Protein AF-A0A7V9ZVM7-F1 (afdb_monomer_lite)

Sequence (103 aa):
IVPPEAASAVARDLTRATREQAATLLFADLNAISPTTVARIAESARADGIDVVDGSISGPPPWSAGTTRVYLSGPARRGGREVATGVARRSASTGSGETSPGG

Radius of gyration: 18.42 Å; chains: 1; bounding box: 28×28×68 Å

Secondary structure (DSSP, 8-state):
---GGGHHHHHHHHHHHHHHTT--EEEEE-SS--HHHHHHHHHHHHTTTEEEEEEEEESS-SSSTTTSEEEEES---TT------------------------

Foldseek 3Di:
DDAQVCPLVVLVVVLVVLQVVVHAEEEEDAYPDDPVVQVVSQVVSVVSNYWYKYKYWDADPPPDPPGIDMDIHGDDDDPHDDHPPPPPDPPDDDDDDPPDDDD

pLDDT: mean 76.03, std 21.01, range [30.89, 94.06]

Structure (mmCIF, N/CA/C/O backbone):
data_AF-A0A7V9ZVM7-F1
#
_entry.id   AF-A0A7V9ZVM7-F1
#
loop_
_atom_site.group_PDB
_atom_site.id
_atom_site.type_symbol
_atom_site.label_atom_id
_atom_site.label_alt_id
_atom_site.label_comp_id
_atom_site.label_asym_id
_atom_site.label_entity_id
_atom_site.label_seq_id
_atom_site.pdbx_PDB_ins_code
_atom_site.Cartn_x
_atom_site.Cartn_y
_atom_site.Cartn_z
_atom_site.occupancy
_atom_site.B_iso_or_equiv
_atom_site.auth_seq_id
_atom_site.auth_comp_id
_atom_site.auth_asym_id
_atom_site.auth_atom_id
_atom_site.pdbx_PDB_model_num
ATOM 1 N N . ILE A 1 1 ? -2.728 -1.954 -6.171 1.00 83.69 1 ILE A N 1
ATOM 2 C CA . ILE A 1 1 ? -1.927 -1.094 -7.073 1.00 83.69 1 ILE A CA 1
ATOM 3 C C . ILE A 1 1 ? -2.878 -0.230 -7.875 1.00 83.69 1 ILE A C 1
ATOM 5 O O . ILE A 1 1 ? -3.841 -0.748 -8.431 1.00 83.69 1 ILE A O 1
ATOM 9 N N . VAL A 1 2 ? -2.624 1.069 -7.882 1.00 89.12 2 VAL A N 1
ATOM 10 C CA . VAL A 1 2 ? -3.386 2.126 -8.551 1.00 89.12 2 VAL A CA 1
ATOM 11 C C . VAL A 1 2 ? -2.405 3.042 -9.297 1.00 89.12 2 VAL A C 1
ATOM 13 O O . VAL A 1 2 ? -1.193 2.881 -9.129 1.00 89.12 2 VAL A O 1
ATOM 16 N N . PRO A 1 3 ? -2.868 3.986 -10.135 1.00 92.69 3 PRO A N 1
ATOM 17 C CA . PRO A 1 3 ? -1.987 5.043 -10.626 1.00 92.69 3 PRO A CA 1
ATOM 18 C C . PRO A 1 3 ? -1.295 5.769 -9.451 1.00 92.69 3 PRO A C 1
ATOM 20 O O . PRO A 1 3 ? -1.957 5.993 -8.432 1.00 92.69 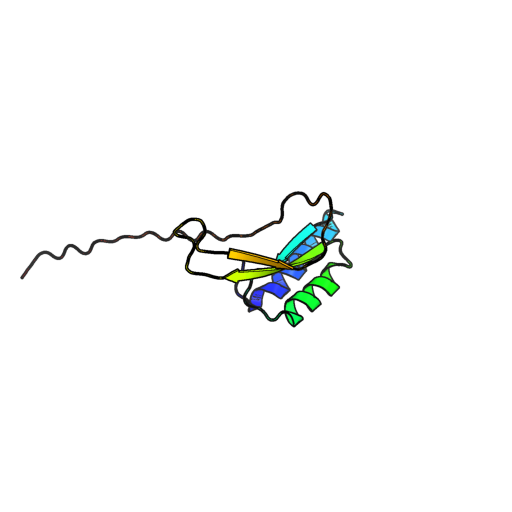3 PRO A O 1
ATOM 23 N N . PRO A 1 4 ? 0.006 6.112 -9.540 1.00 90.69 4 PRO A N 1
ATOM 24 C CA . PRO A 1 4 ? 0.770 6.699 -8.431 1.00 90.69 4 PRO A CA 1
ATOM 25 C C . PRO A 1 4 ? 0.090 7.898 -7.753 1.00 90.69 4 PRO A C 1
ATOM 27 O O . PRO A 1 4 ? 0.081 8.013 -6.528 1.00 90.69 4 PRO A O 1
ATOM 30 N N . GLU A 1 5 ? -0.547 8.761 -8.538 1.00 91.62 5 GLU A N 1
ATOM 31 C CA . GLU A 1 5 ? -1.278 9.943 -8.086 1.00 91.62 5 GLU A CA 1
ATOM 32 C C . GLU A 1 5 ? -2.507 9.620 -7.217 1.00 91.62 5 GLU A C 1
ATOM 34 O O . GLU A 1 5 ? -2.919 10.438 -6.391 1.00 91.62 5 GLU A O 1
ATOM 39 N N . ALA A 1 6 ? -3.071 8.418 -7.349 1.00 93.44 6 ALA A N 1
ATOM 40 C CA . ALA A 1 6 ? -4.248 7.984 -6.605 1.00 93.44 6 ALA A CA 1
ATOM 41 C C . ALA A 1 6 ? -3.912 7.352 -5.242 1.00 93.44 6 ALA A C 1
ATOM 43 O O . ALA A 1 6 ? -4.812 7.201 -4.413 1.00 93.44 6 ALA A O 1
ATOM 44 N N . ALA A 1 7 ? -2.645 7.010 -4.972 1.00 92.38 7 ALA A N 1
ATOM 45 C CA . ALA A 1 7 ? -2.231 6.285 -3.764 1.00 92.38 7 ALA A CA 1
ATOM 46 C C . ALA A 1 7 ? -2.718 6.965 -2.470 1.00 92.38 7 ALA A C 1
ATOM 48 O O . ALA A 1 7 ? -3.375 6.352 -1.627 1.00 92.38 7 ALA A O 1
ATOM 49 N N . SER A 1 8 ? -2.500 8.277 -2.362 1.00 92.25 8 SER A N 1
ATOM 50 C CA . SER A 1 8 ? -2.908 9.070 -1.199 1.00 92.25 8 SER A CA 1
ATOM 51 C C . SER A 1 8 ? -4.426 9.179 -1.028 1.00 92.25 8 SER A C 1
ATOM 53 O O . SER A 1 8 ? -4.893 9.416 0.085 1.00 92.25 8 SER A O 1
ATOM 55 N N . ALA A 1 9 ? -5.204 9.101 -2.111 1.00 93.88 9 ALA A N 1
ATOM 56 C CA . ALA A 1 9 ? -6.666 9.139 -2.037 1.00 93.88 9 ALA A CA 1
ATOM 57 C C . ALA A 1 9 ? -7.208 7.800 -1.524 1.00 93.88 9 ALA A C 1
ATOM 59 O O . ALA A 1 9 ? -7.980 7.774 -0.569 1.00 93.88 9 ALA A O 1
ATOM 60 N N . VAL A 1 10 ? -6.697 6.693 -2.067 1.00 93.75 10 VAL A N 1
ATOM 61 C CA . VAL A 1 10 ? -7.053 5.339 -1.625 1.00 93.75 10 VAL A CA 1
ATOM 62 C C . VAL A 1 10 ? -6.717 5.125 -0.152 1.00 93.75 10 VAL A C 1
ATOM 64 O O . VAL A 1 10 ? -7.544 4.601 0.589 1.00 93.75 10 VAL A O 1
ATOM 67 N N . ALA A 1 11 ? -5.546 5.575 0.307 1.00 90.81 11 ALA A N 1
ATOM 68 C CA . ALA A 1 11 ? -5.181 5.474 1.718 1.00 90.81 11 ALA A CA 1
ATOM 69 C C . ALA A 1 11 ? -6.189 6.190 2.636 1.00 90.81 11 ALA A C 1
ATOM 71 O O . ALA A 1 11 ? -6.588 5.645 3.662 1.00 90.81 11 ALA A O 1
ATOM 72 N N . ARG A 1 12 ? -6.668 7.377 2.236 1.00 92.75 12 ARG A N 1
ATOM 73 C CA . ARG A 1 12 ? -7.700 8.121 2.978 1.00 92.75 12 ARG A CA 1
ATOM 74 C C . ARG A 1 12 ? -9.039 7.383 3.016 1.00 92.75 12 ARG A C 1
ATOM 76 O O . ARG A 1 12 ? -9.705 7.385 4.050 1.00 92.75 12 ARG A O 1
ATOM 83 N N . ASP A 1 13 ? -9.428 6.746 1.917 1.00 93.31 13 ASP A N 1
ATOM 84 C CA . ASP A 1 13 ? -10.658 5.954 1.866 1.00 93.31 13 ASP A CA 1
ATOM 85 C C . ASP A 1 13 ? -10.572 4.704 2.753 1.00 93.31 13 ASP A C 1
ATOM 87 O O . ASP A 1 13 ? -11.521 4.404 3.479 1.00 93.31 13 ASP A O 1
ATOM 91 N N . LEU A 1 14 ? -9.417 4.028 2.775 1.00 90.56 14 LEU A N 1
ATOM 92 C CA . LEU A 1 14 ? -9.163 2.895 3.671 1.00 90.56 14 LEU A CA 1
ATOM 93 C C . LEU A 1 14 ? -9.194 3.313 5.143 1.00 90.56 14 LEU A C 1
ATOM 95 O O . LEU A 1 14 ? -9.794 2.614 5.961 1.00 90.56 14 LEU A O 1
ATOM 99 N N . THR A 1 15 ? -8.607 4.463 5.478 1.00 89.81 15 THR A N 1
ATOM 100 C CA . THR A 1 15 ? -8.695 5.065 6.816 1.00 89.81 15 THR A CA 1
ATOM 101 C C . THR A 1 15 ? -10.147 5.256 7.244 1.00 89.81 15 THR A C 1
ATOM 103 O O . THR A 1 15 ? -10.526 4.827 8.334 1.00 89.81 15 THR A O 1
ATOM 106 N N . ARG A 1 16 ? -10.983 5.852 6.385 1.00 90.75 16 ARG A N 1
ATOM 107 C CA . ARG A 1 16 ? -12.406 6.067 6.684 1.00 90.75 16 ARG A CA 1
ATOM 108 C C . ARG A 1 16 ? -13.130 4.743 6.944 1.00 90.75 16 ARG A C 1
ATOM 110 O O . ARG A 1 16 ? -13.771 4.601 7.980 1.00 90.75 16 ARG A O 1
ATOM 117 N N . ALA A 1 17 ? -12.950 3.760 6.064 1.00 88.94 17 ALA A N 1
ATOM 118 C CA . ALA A 1 17 ? -13.581 2.449 6.202 1.00 88.94 17 ALA A CA 1
ATOM 119 C C . ALA A 1 17 ? -13.115 1.686 7.458 1.00 88.94 17 ALA A C 1
ATOM 121 O O . ALA A 1 17 ? -13.919 1.045 8.131 1.00 88.94 17 ALA A O 1
ATOM 122 N N . THR A 1 18 ? -11.826 1.773 7.803 1.00 88.19 18 THR A N 1
ATOM 123 C CA . THR A 1 18 ? -11.261 1.097 8.986 1.00 88.19 18 THR A CA 1
ATOM 124 C C . THR A 1 18 ? -11.842 1.665 10.279 1.00 88.19 18 THR A C 1
ATOM 126 O O . THR A 1 18 ? -12.209 0.898 11.172 1.00 88.19 18 THR A O 1
ATOM 129 N N . ARG A 1 19 ? -12.005 2.995 10.353 1.00 87.75 19 ARG A N 1
ATOM 130 C CA . ARG A 1 19 ? -12.655 3.673 11.486 1.00 87.75 19 ARG A CA 1
ATOM 131 C C . ARG A 1 19 ? -14.101 3.220 11.670 1.00 87.75 19 ARG A C 1
ATOM 133 O O . ARG A 1 19 ? -14.493 2.901 12.787 1.00 87.75 19 ARG A O 1
ATOM 140 N N . GLU A 1 20 ? -14.875 3.167 10.587 1.00 88.56 20 GLU A N 1
ATOM 141 C CA . GLU A 1 20 ? -16.289 2.760 10.619 1.00 88.56 20 GLU A CA 1
ATOM 142 C C . GLU A 1 20 ? -16.477 1.321 11.120 1.00 88.56 20 GLU A C 1
ATOM 144 O O . GLU A 1 20 ? -17.478 1.011 11.761 1.00 88.56 20 GLU A O 1
ATOM 149 N N . GLN A 1 21 ? -15.503 0.448 10.860 1.00 86.38 21 GLN A N 1
ATOM 150 C CA . GLN A 1 21 ? -15.559 -0.971 11.215 1.00 86.38 21 GLN A CA 1
ATOM 151 C C . GLN A 1 21 ? -14.849 -1.307 12.536 1.00 86.38 21 GLN A C 1
ATOM 153 O O . GLN A 1 21 ? -14.836 -2.474 12.924 1.00 86.38 21 GLN A O 1
ATOM 158 N N . ALA A 1 22 ? -14.240 -0.319 13.208 1.00 82.81 22 ALA A N 1
ATOM 159 C CA . ALA A 1 22 ? -13.388 -0.514 14.388 1.00 82.81 22 ALA A CA 1
ATOM 160 C C . ALA A 1 22 ? -12.356 -1.652 14.204 1.00 82.81 22 ALA A C 1
ATOM 162 O O . ALA A 1 22 ? -12.081 -2.432 15.118 1.00 82.81 22 ALA A O 1
ATOM 163 N N . ALA A 1 23 ? -11.815 -1.769 12.989 1.00 81.62 23 ALA A N 1
ATOM 164 C CA . ALA A 1 23 ? -10.915 -2.843 12.593 1.00 81.62 23 ALA A CA 1
ATOM 165 C C . ALA A 1 23 ? -9.444 -2.409 12.685 1.00 81.62 23 ALA A C 1
ATOM 167 O O . ALA A 1 23 ? -9.123 -1.239 12.873 1.00 81.62 23 ALA A O 1
ATOM 168 N N . THR A 1 24 ? -8.532 -3.365 12.507 1.00 84.69 24 THR A N 1
ATOM 169 C CA . THR A 1 24 ? -7.122 -3.062 12.222 1.00 84.69 24 THR A CA 1
ATOM 170 C C . THR A 1 24 ? -6.754 -3.630 10.864 1.00 84.69 24 THR A C 1
ATOM 172 O O . THR A 1 24 ? -7.122 -4.768 10.569 1.00 84.69 24 THR A O 1
ATOM 175 N N . LEU A 1 25 ? -6.030 -2.857 10.057 1.00 86.12 25 LEU A N 1
ATOM 176 C CA . LEU A 1 25 ? -5.702 -3.195 8.673 1.00 86.12 25 LEU A CA 1
ATOM 177 C C . LEU A 1 25 ? -4.186 -3.197 8.465 1.00 86.12 25 LEU A C 1
ATOM 179 O O . LEU A 1 25 ? -3.480 -2.332 8.974 1.00 86.12 25 LEU A O 1
ATOM 183 N N . LEU A 1 26 ? -3.691 -4.157 7.684 1.00 87.12 26 LEU A N 1
ATOM 184 C CA . LEU A 1 26 ? -2.336 -4.133 7.139 1.00 87.12 26 LEU A CA 1
ATOM 185 C C . LEU A 1 26 ? -2.423 -3.831 5.640 1.00 87.12 26 LEU A C 1
ATOM 187 O O . LEU A 1 26 ? -2.991 -4.615 4.878 1.00 87.12 26 LEU A O 1
ATOM 191 N N . PHE A 1 27 ? -1.871 -2.696 5.220 1.00 87.38 27 PHE A N 1
ATOM 192 C CA . PHE A 1 27 ? -1.913 -2.216 3.841 1.00 87.38 27 PHE A CA 1
ATOM 193 C C . PHE A 1 27 ? -0.507 -2.189 3.238 1.00 87.38 27 PHE A C 1
ATOM 195 O O . PHE A 1 27 ? 0.408 -1.641 3.841 1.00 87.38 27 PHE A O 1
ATOM 202 N N . ALA A 1 28 ? -0.324 -2.761 2.047 1.00 89.75 28 ALA A N 1
ATOM 203 C CA . ALA A 1 28 ? 0.941 -2.683 1.318 1.00 89.75 28 ALA A CA 1
ATOM 204 C C . ALA A 1 28 ? 0.811 -1.710 0.139 1.00 89.75 28 ALA A C 1
ATOM 206 O O . ALA A 1 28 ? -0.004 -1.941 -0.762 1.00 89.75 28 ALA A O 1
ATOM 207 N N . ASP A 1 29 ? 1.624 -0.653 0.125 1.00 90.31 29 ASP A N 1
ATOM 208 C CA . ASP A 1 29 ? 1.748 0.225 -1.036 1.00 90.31 29 ASP A CA 1
ATOM 209 C C . ASP A 1 29 ? 2.804 -0.350 -1.986 1.00 90.31 29 ASP A C 1
ATOM 211 O O . ASP A 1 29 ? 3.958 -0.516 -1.612 1.00 90.31 29 ASP A O 1
ATOM 215 N N . LEU A 1 30 ? 2.382 -0.707 -3.201 1.00 91.31 30 LEU A N 1
ATOM 216 C CA . LEU A 1 30 ? 3.247 -1.216 -4.274 1.00 91.31 30 LEU A CA 1
ATOM 217 C C . LEU A 1 30 ? 3.242 -0.275 -5.489 1.00 91.31 30 LEU A C 1
ATOM 219 O O . LEU A 1 30 ? 3.545 -0.691 -6.611 1.00 91.31 30 LEU A O 1
ATOM 223 N N . ASN A 1 31 ? 2.783 0.964 -5.307 1.00 90.12 31 ASN A N 1
ATOM 224 C CA . ASN A 1 31 ? 2.746 1.961 -6.364 1.00 90.12 31 ASN A CA 1
ATOM 225 C C . ASN A 1 31 ? 4.148 2.557 -6.551 1.00 90.12 31 ASN A C 1
ATOM 227 O O . ASN A 1 31 ? 4.944 2.632 -5.619 1.00 90.12 31 ASN A O 1
ATOM 231 N N . ALA A 1 32 ? 4.451 3.031 -7.759 1.00 91.12 32 ALA A N 1
ATOM 232 C CA . ALA A 1 32 ? 5.714 3.707 -8.049 1.00 91.12 32 ALA A CA 1
ATOM 233 C C . ALA A 1 32 ? 5.710 5.152 -7.504 1.00 91.12 32 ALA A C 1
ATOM 235 O O . ALA A 1 32 ? 5.655 6.115 -8.266 1.00 91.12 32 ALA A O 1
ATOM 236 N N . ILE A 1 33 ? 5.723 5.299 -6.178 1.00 90.06 33 ILE A N 1
ATOM 237 C CA . ILE A 1 33 ? 5.785 6.578 -5.458 1.00 90.06 33 ILE A CA 1
ATOM 238 C C . ILE A 1 33 ? 7.056 6.665 -4.607 1.00 90.06 33 ILE A C 1
ATOM 240 O O . ILE A 1 33 ? 7.738 5.672 -4.371 1.00 90.06 33 ILE A O 1
ATOM 244 N N . SER A 1 34 ? 7.412 7.874 -4.165 1.00 90.25 34 SER A N 1
ATOM 245 C CA . SER A 1 34 ? 8.620 8.058 -3.354 1.00 90.25 34 SER A CA 1
ATOM 246 C C . SER A 1 34 ? 8.479 7.398 -1.970 1.00 90.25 34 SER A C 1
ATOM 248 O O . SER A 1 34 ? 7.390 7.467 -1.388 1.00 90.25 34 SER A O 1
ATOM 250 N N . PRO A 1 35 ? 9.569 6.879 -1.373 1.00 86.44 35 PRO A N 1
ATOM 251 C CA . PRO A 1 35 ? 9.545 6.365 0.001 1.00 86.44 35 PRO A CA 1
ATOM 252 C C . PRO A 1 35 ? 9.036 7.398 1.017 1.00 86.44 35 PRO A C 1
ATOM 254 O O . PRO A 1 35 ? 8.316 7.070 1.957 1.00 86.44 35 PRO A O 1
ATOM 257 N N . THR A 1 36 ? 9.338 8.685 0.803 1.00 91.94 36 THR A N 1
ATOM 258 C CA . THR A 1 36 ? 8.820 9.784 1.634 1.00 91.94 36 THR A CA 1
ATOM 259 C C . THR A 1 36 ? 7.297 9.907 1.545 1.00 91.94 36 THR A C 1
ATOM 261 O O . THR A 1 36 ? 6.651 10.226 2.543 1.00 91.94 36 THR A O 1
ATOM 264 N N . THR A 1 37 ? 6.705 9.649 0.376 1.00 92.19 37 THR A N 1
ATOM 265 C CA . THR A 1 37 ? 5.246 9.636 0.200 1.00 92.19 37 THR A CA 1
ATOM 266 C C . THR A 1 37 ? 4.624 8.491 0.990 1.00 92.19 37 THR A C 1
ATOM 268 O O . THR A 1 37 ? 3.686 8.730 1.750 1.00 92.19 37 THR A O 1
ATOM 271 N N . VAL A 1 38 ? 5.175 7.280 0.871 1.00 91.56 38 VAL A N 1
ATOM 272 C CA . VAL A 1 38 ? 4.686 6.104 1.609 1.00 91.56 38 VAL A CA 1
ATOM 273 C C . VAL A 1 38 ? 4.794 6.325 3.116 1.00 91.56 38 VAL A C 1
ATOM 275 O O . VAL A 1 38 ? 3.829 6.091 3.835 1.00 91.56 38 VAL A O 1
ATOM 278 N N . ALA A 1 39 ? 5.912 6.872 3.599 1.00 90.94 39 ALA A N 1
ATOM 279 C CA . ALA A 1 39 ? 6.102 7.173 5.017 1.00 90.94 39 ALA A CA 1
ATOM 280 C C . ALA A 1 39 ? 5.067 8.177 5.558 1.00 90.94 39 ALA A C 1
ATOM 282 O O . ALA A 1 39 ? 4.530 7.987 6.646 1.00 90.94 39 ALA A O 1
ATOM 283 N N . ARG A 1 40 ? 4.730 9.224 4.790 1.00 94.06 40 ARG A N 1
ATOM 284 C CA . ARG A 1 40 ? 3.683 10.191 5.178 1.00 94.06 40 ARG A CA 1
ATOM 285 C C . ARG A 1 40 ? 2.295 9.556 5.233 1.00 94.06 40 ARG A C 1
ATOM 287 O O . ARG A 1 40 ? 1.510 9.880 6.126 1.00 94.06 40 ARG A O 1
ATOM 294 N N . ILE A 1 41 ? 1.994 8.669 4.284 1.00 92.94 41 ILE A N 1
ATOM 295 C CA . ILE A 1 41 ? 0.753 7.890 4.281 1.00 92.94 41 ILE A CA 1
ATOM 296 C C . ILE A 1 41 ? 0.707 6.988 5.520 1.00 92.94 41 ILE A C 1
ATOM 298 O O . ILE A 1 41 ? -0.291 7.002 6.236 1.00 92.94 41 ILE A O 1
ATOM 302 N N . ALA A 1 42 ? 1.793 6.264 5.798 1.00 91.69 42 ALA A N 1
ATOM 303 C CA . ALA A 1 42 ? 1.916 5.361 6.937 1.00 91.69 42 ALA A CA 1
ATOM 304 C C . ALA A 1 42 ? 1.689 6.076 8.270 1.00 91.69 42 ALA A C 1
ATOM 306 O O . ALA A 1 42 ? 0.883 5.622 9.077 1.00 91.69 42 ALA A O 1
ATOM 307 N N . GLU A 1 43 ? 2.346 7.219 8.470 1.00 92.88 43 GLU A N 1
ATOM 308 C CA . GLU A 1 43 ? 2.202 8.020 9.687 1.00 92.88 43 GLU A CA 1
ATOM 309 C C . GLU A 1 43 ? 0.751 8.467 9.894 1.00 92.88 43 GLU A C 1
ATOM 311 O O . GLU A 1 43 ? 0.183 8.299 10.971 1.00 92.88 43 GLU A O 1
ATOM 316 N N . SER A 1 44 ? 0.115 8.964 8.829 1.00 92.38 44 SER A N 1
ATOM 317 C CA . SER A 1 44 ? -1.268 9.444 8.896 1.00 92.38 44 SER A CA 1
ATOM 318 C C . SER A 1 44 ? -2.261 8.311 9.172 1.00 92.38 44 SER A C 1
ATOM 320 O O . SER A 1 44 ? -3.217 8.500 9.916 1.00 92.38 44 SER A O 1
ATOM 322 N N . ALA A 1 45 ? -2.043 7.134 8.579 1.00 91.19 45 ALA A N 1
ATOM 323 C CA . ALA A 1 45 ? -2.958 5.999 8.673 1.00 91.19 45 ALA A CA 1
ATOM 324 C C . ALA A 1 45 ? -2.798 5.202 9.984 1.00 91.19 45 ALA A C 1
ATOM 326 O O . ALA A 1 45 ? -3.741 4.546 10.435 1.00 91.19 45 ALA A O 1
ATOM 327 N N . ARG A 1 46 ? -1.631 5.292 10.637 1.00 89.88 46 ARG A N 1
ATOM 328 C CA . ARG A 1 46 ? -1.327 4.580 11.886 1.00 89.88 46 ARG A CA 1
ATOM 329 C C . ARG A 1 46 ? -2.256 4.966 13.032 1.00 89.88 46 ARG A C 1
ATOM 331 O O . ARG A 1 46 ? -2.662 4.094 13.800 1.00 89.88 46 ARG A O 1
ATOM 338 N N . ALA A 1 47 ? -2.621 6.246 13.121 1.00 87.75 47 ALA A N 1
ATOM 339 C CA . ALA A 1 47 ? -3.583 6.745 14.106 1.00 87.75 47 ALA A CA 1
ATOM 340 C C . ALA A 1 47 ? -4.957 6.057 13.997 1.00 87.75 47 ALA A C 1
ATOM 342 O O . ALA A 1 47 ? -5.706 6.013 14.969 1.00 87.75 47 ALA A O 1
ATOM 343 N N . ASP A 1 48 ? -5.250 5.467 12.837 1.00 89.19 48 ASP A N 1
ATOM 344 C CA . ASP A 1 48 ? -6.538 4.873 12.490 1.00 89.19 48 ASP A CA 1
ATOM 345 C C . ASP A 1 48 ? -6.506 3.345 12.449 1.00 89.19 48 ASP A C 1
ATOM 347 O O . ASP A 1 48 ? -7.385 2.710 11.873 1.00 89.19 48 ASP A O 1
ATOM 351 N N . GLY A 1 49 ? -5.479 2.743 13.057 1.00 87.62 49 GLY A N 1
ATOM 352 C CA . GLY A 1 49 ? -5.342 1.290 13.138 1.00 87.62 49 GLY A CA 1
ATOM 353 C C . GLY A 1 49 ? -4.858 0.635 11.844 1.00 87.62 49 GLY A C 1
ATOM 354 O O . GLY A 1 49 ? -4.959 -0.590 11.721 1.00 87.62 49 GLY A O 1
ATOM 355 N N . ILE A 1 50 ? -4.323 1.418 10.900 1.00 90.56 50 ILE A N 1
ATOM 356 C CA . ILE A 1 50 ? -3.742 0.914 9.655 1.00 90.56 50 ILE A CA 1
ATOM 357 C C . ILE A 1 50 ? -2.218 0.922 9.755 1.00 90.56 50 ILE A C 1
ATOM 359 O O . ILE A 1 50 ? -1.589 1.975 9.829 1.00 90.56 50 ILE A O 1
ATOM 363 N N . ASP A 1 51 ? -1.614 -0.259 9.699 1.00 90.19 51 ASP A N 1
ATOM 364 C CA . ASP A 1 51 ? -0.178 -0.390 9.483 1.00 90.19 51 ASP A CA 1
ATOM 365 C C . ASP A 1 51 ? 0.099 -0.430 7.977 1.00 90.19 51 ASP A C 1
ATOM 367 O O . ASP A 1 51 ? -0.494 -1.226 7.245 1.00 90.19 51 ASP A O 1
ATOM 371 N N . VAL A 1 52 ? 1.005 0.431 7.511 1.00 89.94 52 VAL A N 1
ATOM 372 C CA . VAL A 1 52 ? 1.390 0.506 6.098 1.00 89.94 52 VAL A CA 1
ATOM 373 C C . VAL A 1 52 ? 2.778 -0.092 5.903 1.00 89.94 52 VAL A C 1
ATOM 375 O O . VAL A 1 52 ? 3.711 0.210 6.647 1.00 89.94 52 VAL A O 1
ATOM 378 N N . VAL A 1 53 ? 2.900 -0.941 4.889 1.00 90.44 53 VAL A N 1
ATOM 379 C CA . VAL A 1 53 ? 4.143 -1.551 4.422 1.00 90.44 53 VAL A CA 1
ATOM 380 C C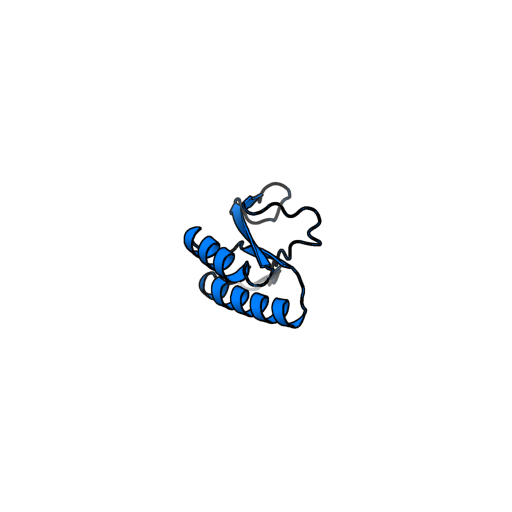 . VAL A 1 53 ? 4.494 -0.925 3.079 1.00 90.44 53 VAL A C 1
ATOM 382 O O . VAL A 1 53 ? 3.675 -0.921 2.161 1.00 90.44 53 VAL A O 1
ATOM 385 N N . ASP A 1 54 ? 5.709 -0.402 2.972 1.00 88.50 54 ASP A N 1
ATOM 386 C CA . ASP A 1 54 ? 6.286 0.046 1.710 1.00 88.50 54 ASP A CA 1
ATOM 387 C C . ASP A 1 54 ? 6.742 -1.169 0.911 1.00 88.50 54 ASP A C 1
ATOM 389 O O . ASP A 1 54 ? 7.399 -2.064 1.452 1.00 88.50 54 ASP A O 1
ATOM 393 N N . GLY A 1 55 ? 6.404 -1.232 -0.368 1.00 88.81 55 GLY A N 1
ATOM 394 C CA . GLY A 1 55 ? 6.851 -2.317 -1.207 1.00 88.81 55 GLY A CA 1
ATOM 395 C C . GLY A 1 55 ? 7.134 -1.925 -2.640 1.00 88.81 55 GLY A C 1
ATOM 396 O O . GLY A 1 55 ? 6.644 -0.946 -3.189 1.00 88.81 55 GLY A O 1
ATOM 397 N N . SER A 1 56 ? 7.963 -2.747 -3.269 1.00 86.44 56 SER A N 1
ATOM 398 C CA . SER A 1 56 ? 8.381 -2.554 -4.650 1.00 86.44 56 SER A CA 1
ATOM 399 C C . SER A 1 56 ? 8.305 -3.855 -5.426 1.00 86.44 56 SER A C 1
ATOM 401 O O . SER A 1 56 ? 8.455 -4.948 -4.876 1.00 86.44 56 SER A O 1
ATOM 403 N N . ILE A 1 57 ? 8.066 -3.723 -6.727 1.00 87.75 57 ILE A N 1
ATOM 404 C CA . ILE A 1 57 ? 8.063 -4.826 -7.681 1.00 87.75 57 ILE A CA 1
ATOM 405 C C . ILE A 1 57 ? 9.279 -4.642 -8.582 1.00 87.75 57 ILE A C 1
ATOM 407 O O . ILE A 1 57 ? 9.469 -3.574 -9.158 1.00 87.75 57 ILE A O 1
ATOM 411 N N . SER A 1 58 ? 10.100 -5.680 -8.706 1.00 84.62 58 SER A N 1
ATOM 412 C CA . SER A 1 58 ? 11.291 -5.673 -9.554 1.00 84.62 58 SER A CA 1
ATOM 413 C C . SER A 1 58 ? 11.332 -6.901 -10.453 1.00 84.62 58 SER A C 1
ATOM 415 O O . SER A 1 58 ? 10.928 -7.995 -10.053 1.00 84.62 58 SER A O 1
ATOM 417 N N . GLY A 1 59 ? 11.859 -6.722 -11.661 1.00 86.00 59 GLY A N 1
ATOM 418 C CA . GLY A 1 59 ? 11.972 -7.762 -12.676 1.00 86.00 59 GLY A CA 1
ATOM 419 C C . GLY A 1 59 ? 10.979 -7.599 -13.831 1.00 86.00 59 GLY A C 1
ATOM 420 O O . GLY A 1 59 ? 10.183 -6.659 -13.849 1.00 86.00 59 GLY A O 1
ATOM 421 N N . PRO A 1 60 ? 11.049 -8.498 -14.828 1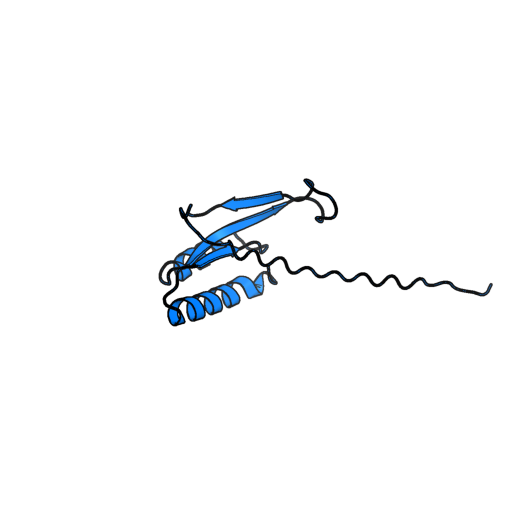.00 82.50 60 PRO A N 1
ATOM 422 C CA . PRO A 1 60 ? 10.142 -8.492 -15.971 1.00 82.50 60 PRO A CA 1
ATOM 423 C C . PRO A 1 60 ? 8.689 -8.747 -15.535 1.00 82.50 60 PRO A C 1
ATOM 425 O O . PRO A 1 60 ? 8.454 -9.165 -14.395 1.00 82.50 60 PRO A O 1
ATOM 428 N N . PRO A 1 61 ? 7.707 -8.544 -16.434 1.00 81.88 61 PRO A N 1
ATOM 429 C CA . PRO A 1 61 ? 6.324 -8.942 -16.193 1.00 81.88 61 PRO A CA 1
ATOM 430 C C . PRO A 1 61 ? 6.212 -10.395 -15.689 1.00 81.88 61 PRO A C 1
ATOM 432 O O . PRO A 1 61 ? 7.003 -11.248 -16.106 1.00 81.88 61 PRO A O 1
ATOM 435 N N . PRO A 1 62 ? 5.237 -10.705 -14.814 1.00 82.62 62 PRO A N 1
ATOM 436 C CA . PRO A 1 62 ? 5.130 -11.998 -14.135 1.00 82.62 62 PRO A CA 1
ATOM 437 C C . PRO A 1 62 ? 4.525 -13.081 -15.042 1.00 82.62 62 PRO A C 1
ATOM 439 O O . PRO A 1 62 ? 3.472 -13.643 -14.748 1.00 82.62 62 PRO A O 1
ATOM 442 N N . TRP A 1 63 ? 5.170 -13.357 -16.174 1.00 88.88 63 TRP A N 1
ATOM 443 C CA . TRP A 1 63 ? 4.777 -14.424 -17.101 1.00 88.88 63 TRP A CA 1
ATOM 444 C C . TRP A 1 63 ? 5.376 -15.782 -16.723 1.00 88.88 63 TRP A C 1
ATOM 446 O O . TRP A 1 63 ? 4.816 -16.815 -17.077 1.00 88.88 63 TRP A O 1
ATOM 456 N N . SER A 1 64 ? 6.470 -15.774 -15.957 1.00 84.06 64 SER A N 1
ATOM 457 C CA . SER A 1 64 ? 7.165 -16.966 -15.470 1.00 84.06 64 SER A CA 1
ATOM 458 C C . SER A 1 64 ? 7.389 -16.875 -13.961 1.00 84.06 64 SER A C 1
ATOM 460 O O . SER A 1 64 ? 7.631 -15.801 -13.411 1.00 84.06 64 SER A O 1
ATOM 462 N N . ALA A 1 65 ? 7.323 -18.009 -13.264 1.00 83.44 65 ALA A N 1
ATOM 463 C CA . ALA A 1 65 ? 7.586 -18.043 -11.829 1.00 83.44 65 ALA A CA 1
ATOM 464 C C . ALA A 1 65 ? 9.046 -17.658 -11.519 1.00 83.44 65 ALA A C 1
ATOM 466 O O . ALA A 1 65 ? 9.968 -18.025 -12.244 1.00 83.44 65 ALA A O 1
ATOM 467 N N . GLY A 1 66 ? 9.257 -16.921 -10.426 1.00 83.75 66 GLY A N 1
ATOM 468 C CA . GLY A 1 66 ? 10.591 -16.551 -9.939 1.00 83.75 66 GLY A CA 1
ATOM 469 C C . GLY A 1 66 ? 11.278 -15.392 -10.673 1.00 83.75 66 GLY A C 1
ATOM 470 O O . GLY A 1 66 ? 12.366 -14.990 -10.259 1.00 83.75 66 GLY A O 1
ATOM 471 N N . THR A 1 67 ? 10.671 -14.823 -11.721 1.00 86.00 67 THR A N 1
ATOM 472 C CA . THR A 1 67 ? 11.275 -13.714 -12.482 1.00 86.00 67 THR A CA 1
ATOM 473 C C . THR A 1 67 ? 10.914 -12.339 -11.925 1.00 86.00 67 THR A C 1
ATOM 475 O O . THR A 1 67 ? 11.748 -11.438 -11.941 1.00 86.00 67 THR A O 1
ATOM 478 N N . THR A 1 68 ? 9.706 -12.182 -11.385 1.00 88.69 68 THR A N 1
ATOM 479 C CA . THR A 1 68 ? 9.247 -10.960 -10.710 1.00 88.69 68 THR A CA 1
ATOM 480 C C . THR A 1 68 ? 9.374 -11.127 -9.197 1.00 88.69 68 THR A C 1
ATOM 482 O O . THR A 1 68 ? 8.893 -12.113 -8.638 1.00 88.69 68 THR A O 1
ATOM 485 N N . ARG A 1 69 ? 10.009 -10.167 -8.522 1.00 88.31 69 ARG A N 1
ATOM 486 C CA . ARG A 1 69 ? 10.197 -10.147 -7.064 1.00 88.31 69 ARG A CA 1
ATOM 487 C C . ARG A 1 69 ? 9.417 -8.995 -6.442 1.00 88.31 69 ARG A C 1
ATOM 489 O O . ARG A 1 69 ? 9.406 -7.898 -6.993 1.00 88.31 69 ARG A O 1
ATOM 496 N N . VAL A 1 70 ? 8.811 -9.253 -5.286 1.00 87.06 70 VAL A N 1
ATOM 497 C CA . VAL A 1 70 ? 8.178 -8.235 -4.437 1.00 87.06 70 VAL A CA 1
ATOM 498 C C . VAL A 1 70 ? 9.041 -8.062 -3.193 1.00 87.06 70 VAL A C 1
ATOM 500 O O . VAL A 1 70 ? 9.346 -9.042 -2.514 1.00 87.06 70 VAL A O 1
ATOM 503 N N . TYR A 1 71 ? 9.431 -6.826 -2.907 1.00 86.12 71 TYR A N 1
ATOM 504 C CA . TYR A 1 71 ? 10.130 -6.441 -1.684 1.00 86.12 71 TYR A CA 1
ATOM 505 C C . TYR A 1 71 ? 9.164 -5.681 -0.786 1.00 86.12 71 TYR A C 1
ATOM 507 O O . TYR A 1 71 ? 8.377 -4.888 -1.293 1.00 86.12 71 TYR A O 1
ATOM 515 N N . LEU A 1 72 ? 9.226 -5.924 0.522 1.00 88.31 72 LEU A N 1
ATOM 516 C CA . LEU A 1 72 ? 8.358 -5.310 1.524 1.00 88.31 72 LEU A CA 1
ATOM 517 C C . LEU A 1 72 ? 9.208 -4.808 2.697 1.00 88.31 72 LEU A C 1
ATOM 519 O O . LEU A 1 72 ? 10.096 -5.521 3.164 1.00 88.31 72 LEU A O 1
ATOM 523 N N . SER A 1 73 ? 8.918 -3.605 3.179 1.00 83.31 73 SER A N 1
ATOM 524 C CA . SER A 1 73 ? 9.570 -2.956 4.314 1.00 83.31 73 SER A CA 1
ATOM 525 C C . SER A 1 73 ? 8.524 -2.240 5.165 1.00 83.31 73 SER A C 1
ATOM 527 O O . SER A 1 73 ? 7.736 -1.441 4.664 1.00 83.31 73 SER A O 1
ATOM 529 N N . GLY A 1 74 ? 8.475 -2.537 6.460 1.00 80.06 74 GLY A N 1
ATOM 530 C CA . GLY A 1 74 ? 7.474 -1.965 7.354 1.00 80.06 74 GLY A CA 1
ATOM 531 C C . GLY A 1 74 ? 7.326 -2.743 8.661 1.00 80.06 74 GLY A C 1
ATOM 532 O O . GLY A 1 74 ? 8.071 -3.697 8.907 1.00 80.06 74 GLY A O 1
ATOM 533 N N . PRO A 1 75 ? 6.380 -2.341 9.524 1.00 75.06 75 PRO A N 1
ATOM 534 C CA . PRO A 1 75 ? 6.163 -2.981 10.815 1.00 75.06 75 PRO A CA 1
ATOM 535 C C . PRO A 1 75 ? 5.754 -4.454 10.656 1.00 75.06 75 PRO A C 1
ATOM 537 O O . PRO A 1 75 ? 4.807 -4.794 9.949 1.00 75.06 75 PRO A O 1
ATOM 540 N N . ALA A 1 76 ? 6.452 -5.344 11.363 1.00 60.75 76 ALA A N 1
ATOM 541 C CA . ALA A 1 76 ? 6.122 -6.763 11.405 1.00 60.75 76 ALA A CA 1
ATOM 542 C C . ALA 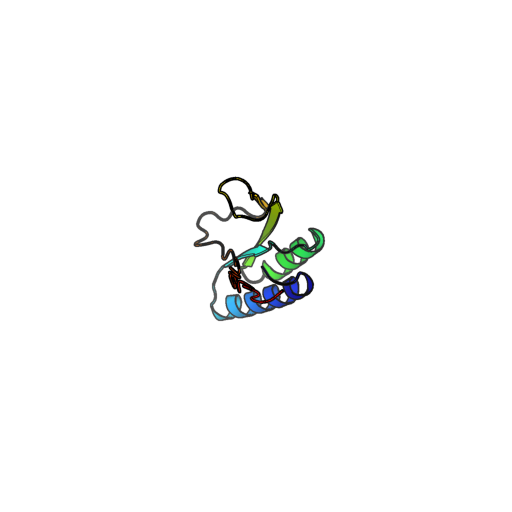A 1 76 ? 4.959 -7.006 12.382 1.00 60.75 76 ALA A C 1
ATOM 544 O O . ALA A 1 76 ? 5.171 -7.201 13.581 1.00 60.75 76 ALA A O 1
ATOM 545 N N . ARG A 1 77 ? 3.711 -7.009 11.898 1.00 56.44 77 ARG A N 1
ATOM 546 C CA . ARG A 1 77 ? 2.579 -7.456 12.725 1.00 56.44 77 ARG A CA 1
ATOM 547 C C . ARG A 1 77 ? 2.572 -8.981 12.845 1.00 56.44 77 ARG A C 1
ATOM 549 O O . ARG A 1 77 ? 2.336 -9.692 11.870 1.00 56.44 77 ARG A O 1
ATOM 556 N N . ARG A 1 78 ? 2.749 -9.502 14.064 1.00 43.94 78 ARG A N 1
ATOM 557 C CA . ARG A 1 78 ? 2.389 -10.893 14.390 1.00 43.94 78 ARG A CA 1
ATOM 558 C C . ARG A 1 78 ? 0.865 -11.039 14.285 1.00 43.94 78 ARG A C 1
ATOM 560 O O . ARG A 1 78 ? 0.140 -10.345 14.986 1.00 43.94 78 ARG A O 1
ATOM 567 N N . GLY A 1 79 ? 0.391 -11.939 13.421 1.00 47.84 79 GLY A N 1
ATOM 568 C CA . GLY A 1 79 ? -1.030 -12.310 13.325 1.00 47.84 79 GLY A CA 1
ATOM 569 C C . GLY A 1 79 ? -1.885 -11.509 12.333 1.00 47.84 79 GLY A C 1
ATOM 570 O O . GLY A 1 79 ? -3.104 -11.642 12.365 1.00 47.84 79 GLY A O 1
ATOM 571 N N . GLY A 1 80 ? -1.288 -10.702 11.448 1.00 42.19 80 GLY A N 1
ATOM 572 C CA . GLY A 1 80 ? -2.029 -10.002 10.393 1.00 42.19 80 GLY A CA 1
ATOM 573 C C . GLY A 1 80 ? -2.669 -10.986 9.411 1.00 42.19 80 GLY A C 1
ATOM 574 O O . GLY A 1 80 ? -1.973 -11.625 8.624 1.00 42.19 80 GLY A O 1
ATOM 575 N N . ARG A 1 81 ? -3.996 -11.127 9.471 1.00 42.41 81 ARG A N 1
ATOM 576 C CA . ARG A 1 81 ? -4.776 -11.855 8.469 1.00 42.41 81 ARG A CA 1
ATOM 577 C C . ARG A 1 81 ? -4.709 -11.064 7.162 1.00 42.41 81 ARG A C 1
ATOM 579 O O . ARG A 1 81 ? -5.117 -9.914 7.146 1.00 42.41 81 ARG A O 1
ATOM 586 N N . GLU A 1 82 ? -4.169 -11.716 6.134 1.00 46.41 82 GLU A N 1
ATOM 587 C CA . GLU A 1 82 ? -4.178 -11.334 4.716 1.00 46.41 82 GLU A CA 1
ATOM 588 C C . GLU A 1 82 ? -3.751 -9.888 4.408 1.00 46.41 82 GLU A C 1
ATOM 590 O O . GLU A 1 82 ? -4.506 -8.930 4.549 1.00 46.41 82 GLU A O 1
ATOM 595 N N . VAL A 1 83 ? -2.523 -9.733 3.905 1.00 49.12 83 VAL A N 1
ATOM 596 C CA . VAL A 1 83 ? -2.133 -8.506 3.204 1.00 49.12 83 VAL A CA 1
ATOM 597 C C . VAL A 1 83 ? -3.055 -8.335 1.999 1.00 49.12 83 VAL A C 1
ATOM 599 O O . VAL A 1 83 ? -3.064 -9.177 1.102 1.00 49.12 83 VAL A O 1
ATOM 602 N N . ALA A 1 84 ? -3.830 -7.251 1.952 1.00 44.41 84 ALA A N 1
ATOM 603 C CA . ALA A 1 84 ? -4.614 -6.901 0.772 1.00 44.41 84 ALA A CA 1
ATOM 604 C C . ALA A 1 84 ? -3.660 -6.467 -0.356 1.00 44.41 84 ALA A C 1
ATOM 606 O O . ALA A 1 84 ? -3.461 -5.284 -0.626 1.00 44.41 84 ALA A O 1
ATOM 607 N N . THR A 1 85 ? -3.011 -7.429 -1.011 1.00 45.50 85 THR A N 1
ATOM 608 C CA . THR A 1 85 ? -2.195 -7.181 -2.196 1.00 45.50 85 THR A CA 1
ATOM 609 C C . THR A 1 85 ? -3.135 -7.078 -3.390 1.00 45.50 85 THR A C 1
ATOM 611 O O . THR A 1 85 ? -3.442 -8.064 -4.055 1.00 45.50 85 THR A O 1
ATOM 614 N N . GLY A 1 86 ? -3.639 -5.875 -3.662 1.00 35.34 86 GLY A N 1
ATOM 615 C CA . GLY A 1 86 ? -4.429 -5.612 -4.863 1.00 35.34 86 GLY A CA 1
ATOM 616 C C . GLY A 1 86 ? -3.572 -5.747 -6.126 1.00 35.34 86 GLY A C 1
ATOM 617 O O . GLY A 1 86 ? -3.073 -4.740 -6.634 1.00 35.34 86 GLY A O 1
ATOM 618 N N . VAL A 1 87 ? -3.400 -6.972 -6.633 1.00 36.78 87 VAL A N 1
ATOM 619 C CA . VAL A 1 87 ? -2.946 -7.240 -8.003 1.00 36.78 87 VAL A CA 1
ATOM 620 C C . VAL A 1 87 ? -4.164 -7.098 -8.908 1.00 36.78 87 VAL A C 1
ATOM 622 O O . VAL A 1 87 ? -4.979 -8.010 -9.027 1.00 36.78 87 VAL A O 1
ATOM 625 N N . ALA A 1 88 ? -4.298 -5.946 -9.562 1.00 31.42 88 ALA A N 1
ATOM 626 C CA . ALA A 1 88 ? -5.208 -5.817 -10.689 1.00 31.42 88 ALA A CA 1
ATOM 627 C C . ALA A 1 88 ? -4.659 -6.677 -11.838 1.00 31.42 88 ALA A C 1
ATOM 629 O O . ALA A 1 88 ? -3.788 -6.247 -12.594 1.00 31.42 88 ALA A O 1
ATOM 630 N N . ARG A 1 89 ? -5.147 -7.915 -11.964 1.00 32.53 89 ARG A N 1
ATOM 631 C CA . ARG A 1 89 ? -4.998 -8.680 -13.203 1.00 32.53 89 ARG A CA 1
ATOM 632 C C . ARG A 1 89 ? -5.814 -7.957 -14.272 1.00 32.53 89 ARG A C 1
ATOM 634 O O . ARG A 1 89 ? -7.033 -8.075 -14.296 1.00 32.53 89 ARG A O 1
ATOM 641 N N . ARG A 1 90 ? -5.159 -7.212 -15.161 1.00 30.89 90 ARG A N 1
ATOM 642 C CA . ARG A 1 90 ? -5.717 -6.968 -16.494 1.00 30.89 90 ARG A CA 1
ATOM 643 C C . ARG A 1 90 ? -5.108 -7.986 -17.443 1.00 30.89 90 ARG A C 1
ATOM 645 O O . ARG A 1 90 ? -4.046 -7.760 -18.011 1.00 30.89 90 ARG A O 1
ATOM 652 N N . SER A 1 91 ? -5.792 -9.116 -17.580 1.00 39.38 91 SER A N 1
ATOM 653 C CA . SER A 1 91 ? -5.671 -9.960 -18.762 1.00 39.38 91 SER A CA 1
ATOM 654 C C . SER A 1 91 ? -6.462 -9.262 -19.865 1.00 39.38 91 SER A C 1
ATOM 656 O O . SER A 1 91 ? -7.687 -9.234 -19.817 1.00 39.38 91 SER A O 1
ATOM 658 N N . ALA A 1 92 ? -5.778 -8.668 -20.835 1.00 34.78 92 ALA A N 1
ATOM 659 C CA . ALA A 1 92 ? -6.374 -8.377 -22.131 1.00 34.78 92 ALA A CA 1
ATOM 660 C C . ALA A 1 92 ? -5.609 -9.214 -23.153 1.00 34.78 92 ALA A C 1
ATOM 662 O O . ALA A 1 92 ? -4.649 -8.761 -23.767 1.00 34.78 92 ALA A O 1
ATOM 663 N N . SER A 1 93 ? -5.999 -10.483 -23.268 1.00 43.62 93 SER A N 1
ATOM 664 C CA . SER A 1 93 ? -5.791 -11.229 -24.498 1.00 43.62 93 SER A CA 1
ATOM 665 C C . SER A 1 93 ? -6.939 -10.859 -25.431 1.00 43.62 93 SER A C 1
ATOM 667 O O . SER A 1 93 ? -8.049 -11.361 -25.264 1.00 43.62 93 SER A O 1
ATOM 669 N N . THR A 1 94 ? -6.667 -10.023 -26.422 1.00 37.19 94 THR A N 1
ATOM 670 C CA . THR A 1 94 ? -7.390 -10.131 -27.686 1.00 37.19 94 THR A CA 1
ATOM 671 C C . THR A 1 94 ? -6.335 -10.328 -28.750 1.00 37.19 94 THR A C 1
ATOM 673 O O . THR A 1 94 ? -5.765 -9.379 -29.277 1.00 37.19 94 THR A O 1
ATOM 676 N N . GLY A 1 95 ? -6.033 -11.597 -29.021 1.00 41.56 95 GLY A N 1
ATOM 677 C CA . GLY A 1 95 ? -5.605 -11.939 -30.361 1.00 41.56 95 GLY A CA 1
ATOM 678 C C . GLY A 1 95 ? -6.779 -11.633 -31.281 1.00 41.56 95 GLY A C 1
ATOM 679 O O . GLY A 1 95 ? -7.849 -12.216 -31.138 1.00 41.56 95 GLY A O 1
ATOM 680 N N . SER A 1 96 ? -6.587 -10.703 -32.199 1.00 40.88 96 SER A N 1
ATOM 681 C CA . SER A 1 96 ? -7.319 -10.682 -33.454 1.00 40.88 96 SER A CA 1
ATOM 682 C C . SER A 1 96 ? -6.274 -10.926 -34.525 1.00 40.88 96 SER A C 1
ATOM 684 O O . SER A 1 96 ? -5.461 -10.054 -34.823 1.00 40.88 96 SER A O 1
ATOM 686 N N . GLY A 1 97 ? -6.236 -12.165 -35.015 1.00 43.59 97 GLY A N 1
ATOM 687 C CA . GLY A 1 97 ? -5.495 -12.491 -36.216 1.00 43.59 97 GLY A CA 1
ATOM 688 C C . GLY A 1 97 ? -6.061 -11.677 -37.369 1.00 43.59 97 GLY A C 1
ATOM 689 O O . GLY A 1 97 ? -7.243 -11.783 -37.681 1.00 43.59 97 GLY A O 1
ATOM 690 N N . GLU A 1 98 ? -5.214 -10.875 -37.997 1.00 38.75 98 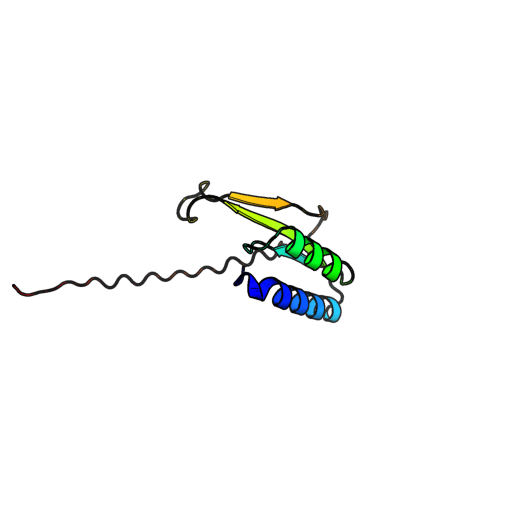GLU A N 1
ATOM 691 C CA . GLU A 1 98 ? -5.463 -10.398 -39.348 1.00 38.75 98 GLU A CA 1
ATOM 692 C C . GLU A 1 98 ? -4.919 -11.460 -40.305 1.00 38.75 98 GLU A C 1
ATOM 694 O O . GLU A 1 98 ? -3.750 -11.473 -40.682 1.00 38.75 98 GLU A O 1
ATOM 699 N N . THR A 1 99 ? -5.777 -12.408 -40.676 1.00 46.00 99 THR A N 1
ATOM 700 C CA . THR A 1 99 ? -5.636 -13.087 -41.962 1.00 46.00 99 THR A CA 1
ATOM 701 C C . THR A 1 99 ? -6.097 -12.103 -43.032 1.00 46.00 99 THR A C 1
ATOM 703 O O . THR A 1 99 ? -7.299 -11.897 -43.193 1.00 46.00 99 THR A O 1
ATOM 706 N N . SER A 1 100 ? -5.162 -11.486 -43.752 1.00 43.44 100 SER A N 1
ATOM 707 C CA . SER A 1 100 ? -5.466 -10.856 -45.041 1.00 43.44 100 SER A CA 1
ATOM 708 C C . SER A 1 100 ? -5.577 -11.938 -46.119 1.00 43.44 100 SER A C 1
ATOM 710 O O . SER A 1 100 ? -4.626 -12.704 -46.288 1.00 43.44 100 SER A O 1
ATOM 712 N N . PRO A 1 101 ? -6.677 -12.009 -46.887 1.00 50.94 101 PRO A N 1
ATOM 713 C CA . PR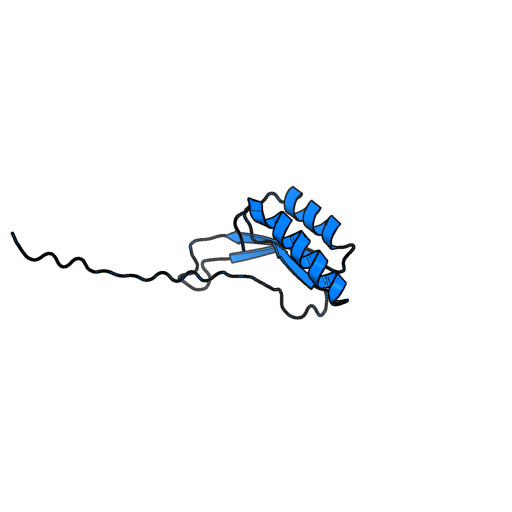O A 1 101 ? -6.658 -12.577 -48.221 1.00 50.94 101 PRO A CA 1
ATOM 714 C C . PRO A 1 101 ? -6.491 -11.448 -49.252 1.00 50.94 101 PRO A C 1
ATOM 716 O O . PRO A 1 101 ? -7.215 -10.456 -49.209 1.00 50.94 101 PRO A O 1
ATOM 719 N N . GLY A 1 102 ? -5.595 -11.631 -50.223 1.00 43.88 102 GLY A N 1
ATOM 720 C CA . GLY A 1 102 ? -5.667 -10.921 -51.505 1.00 43.88 102 GLY A CA 1
ATOM 721 C C . GLY A 1 102 ? -4.449 -10.072 -51.857 1.00 43.88 102 GLY A C 1
ATOM 722 O O . GLY A 1 102 ? -4.263 -8.979 -51.328 1.00 43.88 102 GLY A O 1
ATOM 723 N N . GLY A 1 103 ? -3.684 -10.588 -52.818 1.00 40.75 103 GLY A N 1
ATOM 724 C CA . GLY A 1 103 ? -2.590 -9.946 -53.538 1.00 40.75 103 GLY A CA 1
ATOM 725 C C . GLY A 1 103 ? -1.918 -10.970 -54.431 1.00 40.75 103 GLY A C 1
ATOM 726 O O . GLY A 1 103 ? -0.949 -11.585 -53.942 1.00 40.75 103 GLY A O 1
#